Protein AF-A0A932WLI4-F1 (afdb_monomer_lite)

Sequence (144 aa):
MKRAPICLLLFLLSVLHARSASAQEVDEWQPAGDTMFGDAPGAARDGYTWWASSEFLVWWTKDGPAPLPLVTTAPAGSPAPIPGALDQPDTTVVLGGKQDVHPAQLGGRFTLGGWLAPESGVGVEANLLFLSKSTVSTTVTDIG

Radius of gyration: 31.19 Å; chains: 1; bounding box: 46×51×94 Å

pLDDT: mean 72.73, std 19.47, range [37.53, 96.81]

Structure (mmCIF, N/CA/C/O backbone):
data_AF-A0A932WLI4-F1
#
_entry.id   AF-A0A932WLI4-F1
#
loop_
_atom_site.group_PDB
_atom_site.id
_atom_site.type_symbol
_atom_site.label_atom_id
_atom_site.label_alt_id
_atom_site.label_comp_id
_atom_site.label_asym_id
_atom_site.label_entity_id
_atom_site.label_seq_id
_atom_site.pdbx_PDB_ins_code
_atom_site.Cartn_x
_atom_site.Cartn_y
_atom_site.Cartn_z
_atom_site.occupancy
_atom_site.B_iso_or_equiv
_atom_site.auth_seq_id
_atom_site.auth_comp_id
_atom_site.auth_asym_id
_atom_site.auth_atom_id
_atom_site.pdbx_PDB_model_num
ATOM 1 N N . MET A 1 1 ? -17.776 30.734 4.493 1.00 40.62 1 MET A N 1
ATOM 2 C CA . MET A 1 1 ? -16.305 30.882 4.575 1.00 40.62 1 MET A CA 1
ATOM 3 C C . MET A 1 1 ? -15.701 30.328 3.292 1.00 40.62 1 MET A C 1
ATOM 5 O O . MET A 1 1 ? 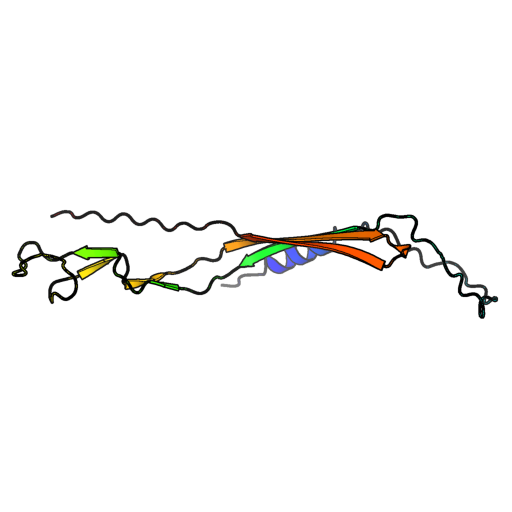-15.799 29.134 3.044 1.00 40.62 1 MET A O 1
ATOM 9 N N . LYS A 1 2 ? -15.229 31.219 2.413 1.00 46.34 2 LYS A N 1
ATOM 10 C CA . LYS A 1 2 ? -14.798 30.914 1.040 1.00 46.34 2 LYS A CA 1
ATOM 11 C C . LYS A 1 2 ? -13.418 30.248 1.064 1.00 46.34 2 LYS A C 1
ATOM 13 O O . LYS A 1 2 ? -12.438 30.902 1.400 1.00 46.34 2 LYS A O 1
ATOM 18 N N . ARG A 1 3 ? -13.344 28.962 0.716 1.00 43.59 3 ARG A N 1
ATOM 19 C CA . ARG A 1 3 ? -12.080 28.266 0.440 1.00 43.59 3 ARG A CA 1
ATOM 20 C C . ARG A 1 3 ? -11.730 28.521 -1.027 1.00 43.59 3 ARG A C 1
ATOM 22 O O . ARG A 1 3 ? -12.304 27.901 -1.914 1.00 43.59 3 ARG A O 1
ATOM 29 N N . ALA A 1 4 ? -10.879 29.516 -1.265 1.00 41.22 4 ALA A N 1
ATOM 30 C CA . ALA A 1 4 ? -10.290 29.774 -2.575 1.00 41.22 4 ALA A CA 1
ATOM 31 C C . ALA A 1 4 ? -9.254 28.676 -2.923 1.00 41.22 4 ALA A C 1
ATOM 33 O O . ALA A 1 4 ? -8.700 28.053 -2.012 1.00 41.22 4 ALA A O 1
ATOM 34 N N . PRO A 1 5 ? -9.021 28.389 -4.216 1.00 47.91 5 PRO A N 1
ATOM 35 C CA . PRO A 1 5 ? -8.510 27.103 -4.671 1.00 47.91 5 PRO A CA 1
ATOM 36 C C . PRO A 1 5 ? -6.978 27.062 -4.732 1.00 47.91 5 PRO A C 1
ATOM 38 O O . PRO A 1 5 ? -6.359 27.570 -5.663 1.00 47.91 5 PRO A O 1
ATOM 41 N N . ILE A 1 6 ? -6.374 26.334 -3.793 1.00 46.16 6 ILE A N 1
ATOM 42 C CA . ILE A 1 6 ? -4.980 25.860 -3.877 1.00 46.16 6 ILE A CA 1
ATOM 43 C C . ILE A 1 6 ? -4.770 24.956 -5.117 1.00 46.16 6 ILE A C 1
ATOM 45 O O . ILE A 1 6 ? -3.662 24.869 -5.638 1.00 46.16 6 ILE A O 1
ATOM 49 N N . CYS A 1 7 ? -5.846 24.382 -5.680 1.00 38.72 7 CYS A N 1
ATOM 50 C CA . CYS A 1 7 ? -5.805 23.624 -6.936 1.00 38.72 7 CYS A CA 1
ATOM 51 C C . CYS A 1 7 ? -5.354 24.439 -8.158 1.00 38.72 7 CYS A C 1
ATOM 53 O O . CYS A 1 7 ? -4.745 23.861 -9.054 1.00 38.72 7 CYS A O 1
ATOM 55 N N . LEU A 1 8 ? -5.627 25.750 -8.227 1.00 40.06 8 LEU A N 1
ATOM 56 C CA . LEU A 1 8 ? -5.326 26.524 -9.441 1.00 40.06 8 LEU A CA 1
ATOM 57 C C . LEU A 1 8 ? -3.840 26.912 -9.532 1.00 40.06 8 LEU A C 1
ATOM 59 O O . LEU A 1 8 ? -3.287 26.955 -10.627 1.00 40.06 8 LEU A O 1
ATOM 63 N N . LEU A 1 9 ? -3.175 27.125 -8.389 1.00 39.50 9 LEU A N 1
ATOM 64 C CA . LEU A 1 9 ? -1.739 27.430 -8.357 1.00 39.50 9 LEU A CA 1
ATOM 65 C C . LEU A 1 9 ? -0.873 26.193 -8.647 1.00 39.50 9 LEU A C 1
ATOM 67 O O . LEU A 1 9 ? 0.178 26.318 -9.268 1.00 39.50 9 LEU A O 1
ATOM 71 N N . LEU A 1 10 ? -1.326 24.999 -8.242 1.00 43.94 10 LEU A N 1
ATOM 72 C CA . LEU A 1 10 ? -0.621 23.746 -8.529 1.00 43.94 10 LEU A CA 1
ATOM 73 C C . LEU A 1 10 ? -0.792 23.310 -9.991 1.00 43.94 10 LEU A C 1
ATOM 75 O O . LEU A 1 10 ? 0.177 22.866 -10.596 1.00 43.94 10 LEU A O 1
ATOM 79 N N . PHE A 1 11 ? -1.963 23.532 -10.600 1.00 39.97 11 PHE A N 1
ATOM 80 C CA . PHE A 1 11 ? -2.154 23.259 -12.031 1.00 39.97 11 PHE A CA 1
ATOM 81 C C . PHE A 1 11 ? -1.266 24.137 -12.926 1.00 39.97 11 PHE A C 1
ATOM 83 O O . PHE A 1 11 ? -0.713 23.649 -13.908 1.00 39.97 11 PHE A O 1
ATOM 90 N N . LEU A 1 12 ? -1.077 25.414 -12.572 1.00 39.03 12 LEU A N 1
ATOM 91 C CA . LEU A 1 12 ? -0.221 26.329 -13.338 1.00 39.03 12 LEU A CA 1
ATOM 92 C C . LEU A 1 12 ? 1.279 26.005 -13.214 1.00 39.03 12 LEU A C 1
ATOM 94 O O . LEU A 1 12 ? 2.023 26.256 -14.159 1.00 39.03 12 LEU A O 1
ATOM 98 N N . LEU A 1 13 ? 1.729 25.406 -12.103 1.00 37.53 13 LEU A N 1
ATOM 99 C CA . LEU A 1 13 ? 3.141 25.044 -11.915 1.00 37.53 13 LEU A CA 1
ATOM 100 C C . LEU A 1 13 ? 3.502 23.676 -12.532 1.00 37.53 13 LEU A C 1
ATOM 102 O O . LEU A 1 13 ? 4.649 23.472 -12.934 1.00 37.53 13 LEU A O 1
ATOM 106 N N . SER A 1 14 ? 2.530 22.764 -12.674 1.00 37.56 14 SER A N 1
ATOM 107 C CA . SER A 1 14 ? 2.724 21.450 -13.314 1.00 37.56 14 SER A CA 1
ATOM 108 C C . SER A 1 14 ? 2.808 21.507 -14.841 1.00 37.56 14 SER A C 1
ATOM 110 O O . SER A 1 14 ? 3.485 20.675 -15.439 1.00 37.56 14 SER A O 1
ATOM 112 N N . VAL A 1 15 ? 2.174 22.489 -15.491 1.00 45.84 15 VAL A N 1
ATOM 113 C CA . VAL A 1 15 ? 2.234 22.616 -16.961 1.00 45.84 15 VAL A CA 1
ATOM 114 C C . VAL A 1 15 ? 3.603 23.135 -17.438 1.00 45.84 15 VAL A C 1
ATOM 116 O O . VAL A 1 15 ? 3.965 22.930 -18.593 1.00 45.84 15 VAL A O 1
ATOM 119 N N . LEU A 1 16 ? 4.413 23.744 -16.559 1.00 48.00 16 LEU A N 1
ATOM 120 C CA . LEU A 1 16 ? 5.627 24.460 -16.971 1.00 48.00 16 LEU A CA 1
ATOM 121 C C . LEU A 1 16 ? 6.940 23.645 -16.947 1.00 48.00 16 LEU A C 1
ATOM 123 O O . LEU A 1 16 ? 7.970 24.191 -17.322 1.00 48.00 16 LEU A O 1
ATOM 127 N N . HIS A 1 17 ? 6.949 22.354 -16.579 1.00 44.84 17 HIS A N 1
ATOM 128 C CA . HIS A 1 17 ? 8.212 21.583 -16.485 1.00 44.84 17 HIS A CA 1
ATOM 129 C C . HIS A 1 17 ? 8.300 20.296 -17.320 1.00 44.84 17 HIS A C 1
ATOM 131 O O . HIS A 1 17 ? 9.332 19.630 -17.300 1.00 44.84 17 HIS A O 1
ATOM 137 N N . ALA A 1 18 ? 7.296 19.969 -18.135 1.00 41.16 18 ALA A N 1
ATOM 138 C CA . ALA A 1 18 ? 7.391 18.864 -19.093 1.00 41.16 18 ALA A CA 1
ATOM 139 C C . ALA A 1 18 ? 7.822 19.368 -20.483 1.00 41.16 18 ALA A C 1
ATOM 141 O O . ALA A 1 18 ? 7.081 19.285 -21.460 1.00 41.16 18 ALA A O 1
ATOM 142 N N . ARG A 1 19 ? 9.034 19.925 -20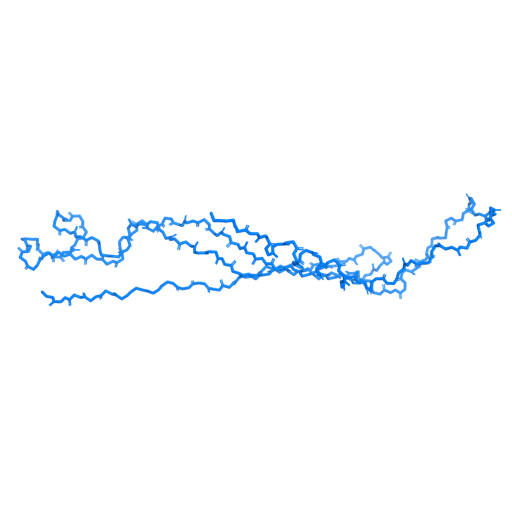.572 1.00 43.00 19 ARG A N 1
ATOM 143 C CA . ARG A 1 19 ? 9.711 20.234 -21.842 1.00 43.00 19 ARG A CA 1
ATOM 144 C C . ARG A 1 19 ? 11.107 19.615 -21.829 1.00 43.00 19 ARG A C 1
ATOM 146 O O . ARG A 1 19 ? 12.078 20.252 -21.449 1.00 43.00 19 ARG A O 1
ATOM 153 N N . SER A 1 20 ? 11.188 18.359 -22.257 1.00 41.94 20 SER A N 1
ATOM 154 C CA . SER A 1 20 ? 12.316 17.841 -23.050 1.00 41.94 20 SER A CA 1
ATOM 155 C C . SER A 1 20 ? 11.947 16.506 -23.709 1.00 41.94 20 SER A C 1
ATOM 157 O O . SER A 1 20 ? 12.578 15.479 -23.506 1.00 41.94 20 SER A O 1
ATOM 159 N N . ALA A 1 21 ? 10.914 16.534 -24.552 1.00 41.72 21 ALA A N 1
ATOM 160 C CA . ALA A 1 21 ? 10.934 15.742 -25.775 1.00 41.72 21 ALA A CA 1
ATOM 161 C C . ALA A 1 21 ? 11.363 16.713 -26.880 1.00 41.72 21 ALA A C 1
ATOM 163 O O . ALA A 1 21 ? 10.600 17.588 -27.291 1.00 41.72 21 ALA A O 1
ATOM 164 N N . SER A 1 22 ? 12.632 16.650 -27.269 1.00 51.28 22 SER A N 1
ATOM 165 C CA . SER A 1 22 ? 13.156 17.394 -28.408 1.00 51.28 22 SER A CA 1
ATOM 166 C C . SER A 1 22 ? 12.573 16.807 -29.691 1.00 51.28 22 SER A C 1
ATOM 168 O O . SER A 1 22 ? 13.039 15.771 -30.154 1.00 51.28 22 SER A O 1
ATOM 170 N N . ALA A 1 23 ? 11.546 17.454 -30.234 1.00 44.16 23 ALA A N 1
ATOM 171 C CA . ALA A 1 23 ? 11.235 17.454 -31.662 1.00 44.16 23 ALA A CA 1
ATOM 172 C C . ALA A 1 23 ? 10.113 18.461 -31.925 1.00 44.16 23 ALA A C 1
ATOM 174 O O . ALA A 1 23 ? 8.969 18.071 -32.124 1.00 44.16 23 ALA A O 1
ATOM 175 N N . GLN A 1 24 ? 10.429 19.754 -31.908 1.00 50.97 24 GLN A N 1
ATOM 176 C CA . GLN A 1 24 ? 9.688 20.708 -32.728 1.00 50.97 24 GLN A CA 1
ATOM 177 C C . GLN A 1 24 ? 10.626 21.817 -33.180 1.00 50.97 24 GLN A C 1
ATOM 179 O O . GLN A 1 24 ? 10.898 22.747 -32.428 1.00 50.97 24 GLN A O 1
ATOM 184 N N . GLU A 1 25 ? 11.048 21.719 -34.432 1.00 38.59 25 GLU A N 1
ATOM 185 C CA . GLU A 1 25 ? 11.267 22.890 -35.266 1.00 38.59 25 GLU A CA 1
ATOM 186 C C . GLU A 1 25 ? 10.501 22.628 -36.563 1.00 38.59 25 GLU A C 1
ATOM 188 O O . GLU A 1 25 ? 10.854 21.757 -37.354 1.00 38.59 25 GLU A O 1
ATOM 193 N N . VAL A 1 26 ? 9.347 23.281 -36.685 1.00 48.91 26 VAL A N 1
ATOM 194 C CA . VAL A 1 26 ? 8.581 23.362 -37.927 1.00 48.91 26 VAL A CA 1
ATOM 195 C C . VAL A 1 26 ? 8.720 24.806 -38.362 1.00 48.91 26 VAL A C 1
ATOM 197 O O . VAL A 1 26 ? 7.907 25.631 -37.962 1.00 48.91 26 VAL A O 1
ATOM 200 N N . ASP A 1 27 ? 9.779 25.110 -39.103 1.00 54.75 27 ASP A N 1
ATOM 201 C CA . ASP A 1 27 ? 9.764 26.234 -40.033 1.00 54.75 27 ASP A CA 1
ATOM 202 C C . ASP A 1 27 ? 10.912 26.087 -41.033 1.00 54.75 27 ASP A C 1
ATOM 204 O O . ASP A 1 27 ? 11.994 26.632 -40.858 1.00 54.75 27 ASP A O 1
ATOM 208 N N . GLU A 1 28 ? 10.689 25.315 -42.097 1.00 58.06 28 GLU A N 1
ATOM 209 C CA . GLU A 1 28 ? 11.481 25.501 -43.307 1.00 58.06 28 GLU A CA 1
ATOM 210 C C . GLU A 1 28 ? 10.657 25.147 -44.549 1.00 58.06 28 GLU A C 1
ATOM 212 O O . GLU A 1 28 ? 9.979 24.120 -44.630 1.00 58.06 28 GLU A O 1
ATOM 217 N N . TRP A 1 29 ? 10.687 26.088 -45.488 1.00 44.47 29 TRP A N 1
ATOM 218 C CA . TRP A 1 29 ? 10.080 26.092 -46.811 1.00 44.47 29 TRP A CA 1
ATOM 219 C C . TRP A 1 29 ? 10.064 24.703 -47.476 1.00 44.47 29 TRP A C 1
ATOM 221 O O . TRP A 1 29 ? 11.100 24.077 -47.674 1.00 44.47 29 TRP A O 1
ATOM 231 N N . GLN A 1 30 ? 8.866 24.232 -47.836 1.00 53.66 30 GLN A N 1
ATOM 232 C CA . GLN A 1 30 ? 8.641 22.967 -48.540 1.00 53.66 30 GLN A CA 1
ATOM 233 C C . GLN A 1 30 ? 8.811 23.166 -50.056 1.00 53.66 30 GLN A C 1
ATOM 235 O O . GLN A 1 30 ? 7.917 23.752 -50.680 1.00 53.66 30 GLN A O 1
ATOM 240 N N . PRO A 1 31 ? 9.870 22.643 -50.704 1.00 40.12 31 PRO A N 1
ATOM 241 C CA . PRO A 1 31 ? 9.794 22.377 -52.126 1.00 40.12 31 PRO A CA 1
ATOM 242 C C . PRO A 1 31 ? 8.907 21.146 -52.323 1.00 40.12 31 PRO A C 1
ATOM 244 O O . PRO A 1 31 ? 9.234 20.036 -51.908 1.00 40.12 31 PRO A O 1
ATOM 247 N N . ALA A 1 32 ? 7.761 21.352 -52.965 1.00 59.16 32 ALA A N 1
ATOM 248 C CA . ALA A 1 32 ? 7.022 20.269 -53.588 1.00 59.16 32 ALA A CA 1
ATOM 249 C C . ALA A 1 32 ? 7.958 19.560 -54.585 1.00 59.16 32 ALA A C 1
ATOM 251 O O . ALA A 1 32 ? 8.384 20.175 -55.561 1.00 59.16 32 ALA A O 1
ATOM 252 N N . GLY A 1 33 ? 8.312 18.300 -54.323 1.00 46.69 33 GLY A N 1
ATOM 253 C CA . GLY A 1 33 ? 9.211 17.551 -55.199 1.00 46.69 33 GLY A CA 1
ATOM 254 C C . GLY A 1 33 ? 9.440 16.106 -54.765 1.00 46.69 33 GLY A C 1
ATOM 255 O O . GLY A 1 33 ? 10.321 15.825 -53.964 1.00 46.69 33 GLY A O 1
ATOM 256 N N . ASP A 1 34 ? 8.657 15.210 -55.363 1.00 48.44 34 ASP A N 1
ATOM 257 C CA . ASP A 1 34 ? 9.085 13.892 -55.844 1.00 48.44 34 ASP A CA 1
ATOM 258 C C . ASP A 1 34 ? 9.599 12.834 -54.850 1.00 48.44 34 ASP A C 1
ATOM 260 O O . ASP A 1 34 ? 10.732 12.377 -54.945 1.00 48.44 34 ASP A O 1
ATOM 264 N N . THR A 1 35 ? 8.705 12.282 -54.022 1.00 53.22 35 THR A N 1
ATOM 265 C CA . THR A 1 35 ? 8.803 10.875 -53.566 1.00 53.22 35 THR A CA 1
ATOM 266 C C . THR A 1 35 ? 7.426 10.196 -53.513 1.00 53.22 35 THR A C 1
ATOM 268 O O . THR A 1 35 ? 7.038 9.577 -52.532 1.00 53.22 35 THR A O 1
ATOM 271 N N . MET A 1 36 ? 6.654 10.291 -54.602 1.00 47.56 36 MET A N 1
ATOM 272 C CA . MET A 1 36 ? 5.347 9.615 -54.725 1.00 47.56 36 MET A CA 1
ATOM 273 C C . MET A 1 36 ? 5.443 8.089 -54.941 1.00 47.56 36 MET A C 1
ATOM 275 O O . MET A 1 36 ? 4.419 7.418 -54.905 1.00 47.56 36 MET A O 1
ATOM 279 N N . PHE A 1 37 ? 6.643 7.525 -55.136 1.00 46.75 37 PHE A N 1
ATOM 280 C CA . PHE A 1 37 ? 6.876 6.075 -55.189 1.00 46.75 37 PHE A CA 1
ATOM 281 C C . PHE A 1 37 ? 8.259 5.750 -54.627 1.00 46.75 37 PHE A C 1
ATOM 283 O O . PHE A 1 37 ? 9.260 5.740 -55.339 1.00 46.75 37 PHE A O 1
ATOM 290 N N . GLY A 1 38 ? 8.312 5.530 -53.323 1.00 42.84 38 GLY A N 1
ATOM 291 C CA . GLY A 1 38 ? 9.546 5.225 -52.623 1.00 42.84 38 GLY A CA 1
ATOM 292 C C . GLY A 1 38 ? 9.246 4.893 -51.179 1.00 42.84 38 GLY A C 1
ATOM 293 O O . GLY A 1 38 ? 9.727 5.576 -50.282 1.00 42.84 38 GLY A O 1
ATOM 294 N N . ASP A 1 39 ? 8.446 3.848 -50.958 1.00 49.88 39 ASP A N 1
ATOM 295 C CA . ASP A 1 39 ? 8.610 3.060 -49.744 1.00 49.88 39 ASP A CA 1
ATOM 296 C C . ASP A 1 39 ? 10.093 2.689 -49.688 1.00 49.88 39 ASP A C 1
ATOM 298 O O . ASP A 1 39 ? 10.571 1.888 -50.491 1.00 49.88 39 ASP A O 1
ATOM 302 N N . ALA A 1 40 ? 10.851 3.319 -48.798 1.00 49.56 40 ALA A N 1
ATOM 303 C CA . ALA A 1 40 ? 12.106 2.750 -48.358 1.00 49.56 40 ALA A CA 1
ATOM 304 C C . ALA A 1 40 ? 11.736 1.699 -47.300 1.00 49.56 40 ALA A C 1
ATOM 306 O O . ALA A 1 40 ? 11.429 2.076 -46.163 1.00 49.56 40 ALA A O 1
ATOM 307 N N . PRO A 1 41 ? 11.713 0.388 -47.619 1.00 48.53 41 PRO A N 1
ATOM 308 C CA . PRO A 1 41 ? 11.660 -0.623 -46.582 1.00 48.53 41 PRO A CA 1
ATOM 309 C C . PRO A 1 41 ? 12.981 -0.544 -45.818 1.00 48.53 41 PRO A C 1
ATOM 311 O O . PRO A 1 41 ? 14.028 -0.937 -46.322 1.00 48.53 41 PRO A O 1
ATOM 314 N N . GLY A 1 42 ? 12.935 -0.001 -44.605 1.00 47.56 42 GLY A N 1
ATOM 315 C CA . GLY A 1 42 ? 14.084 -0.018 -43.707 1.00 47.56 42 GLY A CA 1
ATOM 316 C C . GLY A 1 42 ? 14.748 1.331 -43.473 1.00 47.56 42 GLY A C 1
ATOM 317 O O . GLY A 1 42 ? 15.972 1.413 -43.476 1.00 47.56 42 GLY A O 1
ATOM 318 N N . ALA A 1 43 ? 13.978 2.355 -43.093 1.00 52.50 43 ALA A N 1
ATOM 319 C CA . ALA A 1 43 ? 14.478 3.193 -42.005 1.00 52.50 43 ALA A CA 1
ATOM 320 C C . ALA A 1 43 ? 14.531 2.299 -40.755 1.00 52.50 43 ALA A C 1
ATOM 322 O O . ALA A 1 43 ? 13.580 2.241 -39.971 1.00 52.50 43 ALA A O 1
ATOM 323 N N . ALA A 1 44 ? 15.597 1.501 -40.651 1.00 53.53 44 ALA A N 1
ATOM 324 C CA . ALA A 1 44 ? 15.913 0.746 -39.459 1.00 53.53 44 ALA A CA 1
ATOM 325 C C . ALA A 1 44 ? 15.829 1.736 -38.298 1.00 53.53 44 ALA A C 1
ATOM 327 O O . ALA A 1 44 ? 16.462 2.794 -38.313 1.00 53.53 44 ALA A O 1
ATOM 328 N N . ARG A 1 45 ? 14.948 1.462 -37.333 1.00 56.12 45 ARG A N 1
ATOM 329 C CA . ARG A 1 45 ? 14.934 2.230 -36.093 1.00 56.12 45 ARG A CA 1
ATOM 330 C C . ARG A 1 45 ? 16.209 1.827 -35.358 1.00 56.12 45 ARG A C 1
ATOM 332 O O . ARG A 1 45 ? 16.158 0.957 -34.500 1.00 56.12 45 ARG A O 1
ATOM 339 N N . ASP A 1 46 ? 17.336 2.441 -35.711 1.00 54.44 46 ASP A N 1
ATOM 340 C CA . ASP A 1 46 ? 18.684 2.170 -35.179 1.00 54.44 46 ASP A CA 1
ATOM 341 C C . ASP A 1 46 ? 18.843 2.603 -33.705 1.00 54.44 46 ASP A C 1
ATOM 343 O O . ASP A 1 46 ? 19.929 2.914 -33.223 1.00 54.44 46 ASP A O 1
ATOM 347 N N . GLY A 1 47 ? 17.748 2.633 -32.945 1.00 63.00 47 GLY A N 1
ATOM 348 C CA . GLY A 1 47 ? 17.731 3.046 -31.556 1.00 63.00 47 GLY A CA 1
ATOM 349 C C . GLY A 1 47 ? 16.775 2.198 -30.734 1.00 63.00 47 GLY A C 1
ATOM 350 O O . GLY A 1 47 ? 15.596 2.056 -31.070 1.00 63.00 47 GLY A O 1
ATOM 351 N N . TYR A 1 48 ? 17.273 1.707 -29.599 1.00 66.38 48 TYR A N 1
ATOM 352 C CA . TYR A 1 48 ? 16.448 1.197 -28.508 1.00 66.38 48 TYR A CA 1
ATOM 353 C C . TYR A 1 48 ? 15.517 2.321 -28.037 1.00 66.38 48 TYR A C 1
ATOM 355 O O . TYR A 1 48 ? 15.905 3.194 -27.260 1.00 66.38 48 TYR A O 1
ATOM 363 N N . THR A 1 49 ? 14.289 2.344 -28.554 1.00 84.56 49 THR A N 1
ATOM 364 C CA . THR A 1 49 ? 13.276 3.298 -28.101 1.00 84.56 49 THR A CA 1
ATOM 365 C C . THR A 1 49 ? 12.659 2.742 -26.829 1.00 84.56 49 THR A C 1
ATOM 367 O O . THR A 1 49 ? 12.137 1.626 -26.831 1.00 84.56 49 THR A O 1
ATOM 370 N N . TRP A 1 50 ? 12.716 3.529 -25.761 1.00 90.00 50 TRP A N 1
ATOM 371 C CA . TRP A 1 50 ? 12.110 3.220 -24.474 1.00 90.00 50 TRP A CA 1
ATOM 372 C C . TRP A 1 50 ? 11.130 4.321 -24.077 1.00 90.00 50 TRP A C 1
ATOM 374 O O . TRP A 1 50 ? 11.235 5.465 -24.525 1.00 90.00 50 TRP A O 1
ATOM 384 N N . TRP A 1 51 ? 10.162 3.965 -23.244 1.00 89.44 51 TRP A N 1
ATOM 385 C CA . TRP A 1 51 ? 9.193 4.883 -22.663 1.00 89.44 51 TRP A CA 1
ATOM 386 C C . TRP A 1 51 ? 9.013 4.570 -21.185 1.00 89.44 51 TRP A C 1
ATOM 388 O O . TRP A 1 51 ? 9.108 3.421 -20.756 1.00 89.44 51 TRP A O 1
ATOM 398 N N . ALA A 1 52 ? 8.746 5.606 -20.398 1.00 95.06 52 ALA A N 1
ATOM 399 C CA . ALA A 1 52 ? 8.427 5.460 -18.991 1.00 95.06 52 ALA A CA 1
ATOM 400 C C . ALA A 1 52 ? 7.382 6.492 -18.569 1.00 95.06 52 ALA A C 1
ATOM 402 O O . ALA A 1 52 ? 7.348 7.607 -19.092 1.00 95.06 52 ALA A O 1
ATOM 403 N N . SER A 1 53 ? 6.547 6.127 -17.602 1.00 92.44 53 SER A N 1
ATOM 404 C CA . SER A 1 53 ? 5.610 7.040 -16.954 1.00 92.44 53 SER A CA 1
ATOM 405 C C .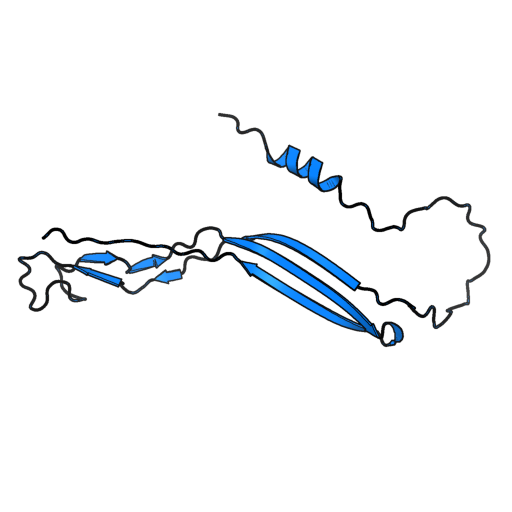 SER A 1 53 ? 5.570 6.788 -15.453 1.00 92.44 53 SER A C 1
ATOM 407 O O . SER A 1 53 ? 5.790 5.669 -14.981 1.00 92.44 53 SER A O 1
ATOM 409 N N . SER A 1 54 ? 5.301 7.847 -14.695 1.00 95.19 54 SER A N 1
ATOM 410 C CA . SER A 1 54 ? 5.036 7.772 -13.266 1.00 95.19 54 SER A CA 1
ATOM 411 C C . SER A 1 54 ? 3.858 8.671 -12.913 1.00 95.19 54 SER A C 1
ATOM 413 O O . SER A 1 54 ? 3.740 9.800 -13.388 1.00 95.19 54 SER A O 1
ATOM 415 N N . GLU A 1 55 ? 2.966 8.152 -12.082 1.00 94.94 55 GLU A N 1
ATOM 416 C CA . GLU A 1 55 ? 1.778 8.851 -11.607 1.00 94.94 55 GLU A CA 1
ATOM 417 C C . GLU A 1 55 ? 1.707 8.737 -10.089 1.00 94.94 55 GLU A C 1
ATOM 419 O O . GLU A 1 55 ? 1.963 7.672 -9.525 1.00 94.94 55 GLU A O 1
ATOM 424 N N . PHE A 1 56 ? 1.330 9.828 -9.427 1.00 94.06 56 PHE A N 1
ATOM 425 C CA . PHE A 1 56 ? 1.022 9.827 -8.002 1.00 94.06 56 PHE A CA 1
ATOM 426 C C . PHE A 1 56 ? -0.469 9.553 -7.795 1.00 94.06 56 PHE A C 1
ATOM 428 O O . PHE A 1 56 ? -1.313 10.167 -8.449 1.00 94.06 56 PHE A O 1
ATOM 435 N N . LEU A 1 57 ? -0.796 8.639 -6.881 1.00 94.06 57 LEU A N 1
ATOM 436 C CA . LEU A 1 57 ? -2.156 8.159 -6.659 1.00 94.06 57 LEU A CA 1
ATOM 437 C C . LEU A 1 57 ? -2.640 8.459 -5.242 1.00 94.06 57 LEU A C 1
ATOM 439 O O . LEU A 1 57 ? -1.928 8.253 -4.259 1.00 94.06 57 LEU A O 1
ATOM 443 N N . VAL A 1 58 ? -3.909 8.856 -5.158 1.00 93.81 58 VAL A N 1
ATOM 444 C CA . VAL A 1 58 ? -4.727 8.767 -3.946 1.00 93.81 58 VAL A CA 1
ATOM 445 C C . VAL A 1 58 ? -5.800 7.720 -4.227 1.00 93.81 58 VAL A C 1
ATOM 447 O O . VAL A 1 58 ? -6.594 7.890 -5.150 1.00 93.81 58 VAL A O 1
ATOM 450 N N . TRP A 1 59 ? -5.792 6.624 -3.474 1.00 91.44 59 TRP A N 1
ATOM 451 C CA . TRP A 1 59 ? -6.634 5.454 -3.715 1.00 91.44 59 TRP A CA 1
ATOM 452 C C . TRP A 1 59 ? -7.576 5.189 -2.540 1.00 91.44 59 TRP A C 1
ATOM 454 O O . TRP A 1 59 ? -7.161 5.244 -1.382 1.00 91.44 59 TRP A O 1
ATOM 464 N N . TRP A 1 60 ? -8.831 4.846 -2.831 1.00 90.31 60 TRP A N 1
ATOM 465 C CA . TRP A 1 60 ? -9.818 4.432 -1.831 1.00 90.31 60 TRP A CA 1
ATOM 466 C C . TRP A 1 60 ? -10.147 2.955 -2.020 1.00 90.31 60 TRP A C 1
ATOM 468 O O . TRP A 1 60 ? -10.709 2.558 -3.042 1.00 90.31 60 TRP A O 1
ATOM 478 N N . THR A 1 61 ? -9.793 2.137 -1.033 1.00 86.94 61 THR A N 1
ATOM 479 C CA . THR A 1 61 ? -10.206 0.732 -0.994 1.00 86.94 61 THR A CA 1
ATOM 480 C C . THR A 1 61 ? -11.589 0.649 -0.372 1.00 86.94 61 THR A C 1
ATOM 482 O O . THR A 1 61 ? -11.894 1.368 0.575 1.00 86.94 61 THR A O 1
ATOM 485 N N . LYS A 1 62 ? -12.444 -0.211 -0.923 1.00 85.75 62 LYS A N 1
ATOM 486 C CA . LYS A 1 62 ? -13.776 -0.441 -0.372 1.00 85.75 62 LYS A CA 1
ATOM 487 C C . LYS A 1 62 ? -13.665 -1.032 1.033 1.00 85.75 62 LYS A C 1
ATOM 489 O O . LYS A 1 62 ? -12.890 -1.964 1.238 1.00 85.75 62 LYS A O 1
ATOM 494 N N . ASP A 1 63 ? -14.502 -0.546 1.941 1.00 85.69 63 ASP A N 1
ATOM 495 C CA . ASP A 1 63 ? -14.620 -1.112 3.279 1.00 85.69 63 ASP A CA 1
ATOM 496 C C . ASP A 1 63 ? -14.999 -2.596 3.216 1.00 85.69 63 ASP A C 1
ATOM 498 O O . ASP A 1 63 ? -15.909 -3.013 2.486 1.00 85.69 63 ASP A O 1
ATOM 502 N N . GLY A 1 64 ? -14.247 -3.399 3.966 1.00 78.00 64 GLY A N 1
ATOM 503 C CA . GLY A 1 64 ? -14.436 -4.838 4.056 1.00 78.00 64 GLY A CA 1
ATOM 504 C C . GLY A 1 64 ? -15.425 -5.181 5.169 1.00 78.00 64 GLY A C 1
ATOM 505 O O . GLY A 1 64 ? -15.448 -4.506 6.202 1.00 78.00 64 GLY A O 1
ATOM 506 N N . PRO A 1 65 ? -16.257 -6.225 5.014 1.00 76.94 65 PRO A N 1
ATOM 507 C CA . PRO A 1 65 ? -16.973 -6.759 6.159 1.00 76.94 65 PRO A CA 1
ATOM 508 C C . PRO A 1 65 ? -15.949 -7.350 7.141 1.00 76.94 65 PRO A C 1
ATOM 510 O O . PRO A 1 65 ? -15.198 -8.248 6.765 1.00 76.94 65 PRO A O 1
ATOM 513 N N . ALA A 1 66 ? -15.963 -6.895 8.396 1.00 75.31 66 ALA A N 1
ATOM 514 C CA . ALA A 1 66 ? -15.330 -7.583 9.521 1.00 75.31 66 ALA A CA 1
ATOM 515 C C . ALA A 1 66 ? -16.440 -8.285 10.327 1.00 75.31 66 ALA A C 1
ATOM 517 O O . ALA A 1 66 ? -16.907 -7.776 11.351 1.00 75.31 66 ALA A O 1
ATOM 518 N N . PRO A 1 67 ? -16.967 -9.424 9.832 1.00 72.44 67 PRO A N 1
ATOM 519 C CA . PRO A 1 67 ? -18.172 -10.027 10.395 1.00 72.44 67 PRO A CA 1
ATOM 520 C C . PRO A 1 67 ? -17.942 -10.613 11.790 1.00 72.44 67 PRO A C 1
ATOM 522 O O . PRO A 1 67 ? -18.905 -10.847 12.514 1.00 72.44 67 PRO A O 1
ATOM 525 N N . LEU A 1 68 ? -16.686 -10.867 12.167 1.00 82.81 68 LEU A N 1
ATOM 526 C CA . LEU A 1 68 ? -16.349 -11.518 13.422 1.00 82.81 68 LEU A CA 1
ATOM 527 C C . LEU A 1 68 ? -16.007 -10.484 14.506 1.00 82.81 68 LEU A C 1
ATOM 529 O O . LEU A 1 68 ? -15.219 -9.565 14.256 1.00 82.81 68 LEU A O 1
ATOM 533 N N . PRO A 1 69 ? -16.573 -10.618 15.716 1.00 83.88 69 PRO A N 1
ATOM 534 C CA . PRO A 1 69 ? -16.097 -9.884 16.878 1.00 83.88 69 PRO A CA 1
ATOM 535 C C . PRO A 1 69 ? -14.691 -10.376 17.247 1.00 83.88 69 PRO A C 1
ATOM 537 O O . PRO A 1 69 ? -14.450 -11.575 17.362 1.00 83.88 69 PRO A O 1
ATOM 540 N N . LEU A 1 70 ? -13.757 -9.442 17.408 1.00 86.88 70 LEU A N 1
ATOM 541 C CA . LEU A 1 70 ? -12.360 -9.713 17.757 1.00 86.88 70 LEU A CA 1
ATOM 542 C C . LEU A 1 70 ? -12.160 -9.779 19.272 1.00 86.88 70 LEU A C 1
ATOM 544 O O . LEU A 1 70 ? -11.336 -10.550 19.753 1.00 86.88 70 LEU A O 1
ATOM 548 N N . VAL A 1 71 ? -12.908 -8.963 20.019 1.00 87.88 71 VAL A N 1
ATOM 549 C CA . VAL A 1 71 ? -12.868 -8.925 21.485 1.00 87.88 71 VAL A CA 1
ATOM 550 C C . VAL A 1 71 ? -14.289 -8.785 22.011 1.00 87.88 71 VAL A C 1
ATOM 552 O O . VAL A 1 71 ? -15.011 -7.862 21.622 1.00 87.88 71 VAL A O 1
ATOM 555 N N . THR A 1 72 ? -14.675 -9.680 22.915 1.00 90.62 72 THR A N 1
ATOM 556 C CA . THR A 1 72 ? -15.953 -9.662 23.629 1.00 90.62 72 THR A CA 1
ATOM 557 C C . THR A 1 72 ? -15.729 -9.601 25.134 1.00 90.62 72 THR A C 1
ATOM 559 O O . THR A 1 72 ? -14.693 -10.025 25.640 1.00 90.62 72 THR A O 1
ATOM 562 N N . THR A 1 73 ? -16.701 -9.045 25.848 1.00 90.12 73 THR A N 1
ATOM 563 C CA . THR A 1 73 ? -16.712 -8.964 27.310 1.00 90.12 73 THR A CA 1
ATOM 564 C C . THR A 1 73 ? -18.124 -9.190 27.844 1.00 90.12 73 THR A C 1
ATOM 566 O O . THR A 1 73 ? -19.096 -9.098 27.091 1.00 90.12 73 THR A O 1
ATOM 569 N N . ALA A 1 74 ? -18.244 -9.474 29.135 1.00 89.31 74 ALA A N 1
ATOM 570 C CA . ALA A 1 74 ? -19.507 -9.468 29.863 1.00 89.31 74 ALA A CA 1
ATOM 571 C C . ALA A 1 74 ? -19.289 -8.890 31.273 1.00 89.31 74 ALA A C 1
ATOM 573 O O . ALA A 1 74 ? -18.163 -8.919 31.773 1.00 89.31 74 ALA A O 1
ATOM 574 N N . PRO A 1 75 ? -20.343 -8.377 31.933 1.00 85.38 75 PRO A N 1
ATOM 575 C CA . PRO A 1 75 ? -20.244 -7.873 33.299 1.00 85.38 75 PRO A CA 1
ATOM 576 C C . PRO A 1 75 ? -19.724 -8.938 34.276 1.00 85.38 75 PRO A C 1
ATOM 578 O O . PRO A 1 75 ? -20.085 -10.110 34.167 1.00 85.38 75 PRO A O 1
ATOM 581 N N . ALA A 1 76 ? -18.962 -8.519 35.292 1.00 79.19 76 ALA A N 1
ATOM 582 C CA . ALA A 1 76 ? -18.383 -9.413 36.304 1.00 79.19 76 ALA A CA 1
ATOM 583 C C . ALA A 1 76 ? -19.422 -10.254 37.080 1.00 79.19 76 ALA A C 1
ATOM 585 O O . ALA A 1 76 ? -19.088 -11.299 37.630 1.00 79.19 76 ALA A O 1
ATOM 586 N N . GLY A 1 77 ? -20.685 -9.813 37.118 1.00 79.88 77 GLY A N 1
ATOM 587 C CA . GLY A 1 77 ? -21.805 -10.531 37.733 1.00 79.88 77 GLY A CA 1
ATOM 588 C C . GLY A 1 77 ? -22.641 -11.374 36.765 1.00 79.88 77 GLY A C 1
ATOM 589 O O . GLY A 1 77 ? -23.760 -11.738 37.125 1.00 79.88 77 GLY A O 1
ATOM 590 N N . SER A 1 78 ? -22.169 -11.627 35.538 1.00 81.94 78 SER A N 1
ATOM 591 C CA . SER A 1 78 ? -22.959 -12.372 34.554 1.00 81.94 78 SER A CA 1
ATOM 592 C C . SER A 1 78 ? -23.251 -13.799 35.049 1.00 81.94 78 SER A C 1
ATOM 594 O O . SER A 1 78 ? -22.333 -14.498 35.481 1.00 81.94 78 SER A O 1
ATOM 596 N N . PRO A 1 79 ? -24.512 -14.264 34.970 1.00 80.00 79 PRO A N 1
ATOM 597 C CA . PRO A 1 79 ? -24.889 -15.636 35.301 1.00 80.00 79 PRO A CA 1
ATOM 598 C C . PRO A 1 79 ? -24.416 -16.665 34.259 1.00 80.00 79 PRO A C 1
ATOM 600 O O . PRO A 1 79 ? -24.626 -17.863 34.457 1.00 80.00 79 PRO A O 1
ATOM 603 N N . ALA A 1 80 ? -23.818 -16.229 33.142 1.00 80.62 80 ALA A N 1
ATOM 604 C CA . ALA A 1 80 ? -23.336 -17.119 32.096 1.00 80.62 80 ALA A CA 1
ATOM 605 C C . ALA A 1 80 ? -22.177 -18.010 32.600 1.00 80.62 80 ALA A C 1
ATOM 607 O O . ALA A 1 80 ? -21.278 -17.515 33.281 1.00 80.62 80 ALA A O 1
ATOM 608 N N . PRO A 1 81 ? -22.121 -19.303 32.213 1.00 81.31 81 PRO A N 1
ATOM 609 C CA . PRO A 1 81 ? -21.027 -20.202 32.600 1.00 81.31 81 PRO A CA 1
ATOM 610 C C . PRO A 1 81 ? -19.642 -19.719 32.148 1.00 81.31 81 PRO A C 1
ATOM 612 O O . PRO A 1 81 ? -18.636 -20.034 32.780 1.00 81.31 81 PRO A O 1
ATOM 615 N N . ILE A 1 82 ? -19.599 -18.977 31.036 1.00 82.56 82 ILE A N 1
ATOM 616 C CA . ILE A 1 82 ? -18.403 -18.336 30.490 1.00 82.56 82 ILE A CA 1
ATOM 617 C C . ILE A 1 82 ? -18.775 -16.880 30.168 1.00 82.56 82 ILE A C 1
ATOM 619 O O . ILE A 1 82 ? -19.422 -16.631 29.143 1.00 82.56 82 ILE A O 1
ATOM 623 N N . PRO A 1 83 ? -18.403 -15.913 31.024 1.00 82.38 83 PRO A N 1
ATOM 624 C CA . PRO A 1 83 ? -18.616 -14.495 30.756 1.00 82.38 83 PRO A CA 1
ATOM 625 C C . PRO A 1 83 ? -17.960 -14.074 29.432 1.00 82.38 83 PRO A C 1
ATOM 627 O O . PRO A 1 83 ? -16.799 -14.386 29.175 1.00 82.38 83 PRO A O 1
ATOM 630 N N . GLY A 1 84 ? -18.713 -13.382 28.575 1.00 84.38 84 GLY A N 1
ATOM 631 C CA . GLY A 1 84 ? -18.228 -12.860 27.292 1.00 84.38 84 GLY A CA 1
ATOM 632 C C . GLY A 1 84 ? -18.208 -13.881 26.151 1.00 84.38 84 GLY A C 1
ATOM 633 O O . GLY A 1 84 ? -17.729 -13.555 25.062 1.00 84.38 84 GLY A O 1
ATOM 634 N N . ALA A 1 85 ? -18.733 -15.095 26.357 1.00 87.06 85 ALA A N 1
ATOM 635 C CA . ALA A 1 85 ? -18.905 -16.070 25.283 1.00 87.06 85 ALA A CA 1
ATOM 636 C C . ALA A 1 85 ? -19.894 -15.567 24.218 1.00 87.06 85 ALA A C 1
ATOM 638 O O . ALA A 1 85 ? -20.902 -14.930 24.530 1.00 87.06 85 ALA A O 1
ATOM 639 N N . LEU A 1 86 ? -19.606 -15.858 22.946 1.00 86.06 86 LEU A N 1
ATOM 640 C CA . LEU A 1 86 ? -20.512 -15.549 21.839 1.00 86.06 86 LEU A CA 1
ATOM 641 C C . LEU A 1 86 ? -21.869 -16.230 22.054 1.00 86.06 86 LEU A C 1
ATOM 643 O O . LEU A 1 86 ? -21.928 -17.331 22.595 1.00 86.06 86 LEU A O 1
ATOM 647 N N . ASP A 1 87 ? -22.938 -15.563 21.614 1.00 84.88 87 ASP A N 1
ATOM 648 C CA . ASP A 1 87 ? -24.325 -16.040 21.732 1.00 84.88 87 ASP A CA 1
ATOM 649 C C . ASP A 1 87 ? -24.890 -16.076 23.172 1.00 84.88 87 ASP A C 1
ATOM 651 O O . ASP A 1 87 ? -25.862 -16.768 23.458 1.00 84.88 87 ASP A O 1
ATOM 655 N N . GLN A 1 88 ? -24.301 -15.311 24.101 1.00 86.44 88 GLN A N 1
ATOM 656 C CA . GLN A 1 88 ? -24.888 -15.048 25.422 1.00 86.44 88 GLN A CA 1
ATOM 657 C C . GLN A 1 88 ? -25.562 -13.664 25.459 1.00 86.44 88 GLN A C 1
ATOM 659 O O . GLN A 1 88 ? -25.031 -12.715 24.877 1.00 86.44 88 GLN A O 1
ATOM 664 N N . PRO A 1 89 ? -26.698 -13.509 26.168 1.00 83.44 89 PRO A N 1
ATOM 665 C CA . PRO A 1 89 ? -27.454 -12.254 26.203 1.00 83.44 89 PRO A CA 1
ATOM 666 C C . PRO A 1 89 ? -26.681 -11.080 26.825 1.00 83.44 89 PRO A C 1
ATOM 668 O O . PRO A 1 89 ? -26.907 -9.937 26.437 1.00 83.44 89 PRO A O 1
ATOM 671 N N . ASP A 1 90 ? -25.744 -11.353 27.737 1.00 86.38 90 ASP A N 1
ATOM 672 C CA . ASP A 1 90 ? -24.943 -10.321 28.412 1.00 86.38 90 ASP A CA 1
ATOM 673 C C . ASP A 1 90 ? -23.621 -10.003 27.685 1.00 86.38 90 ASP A C 1
ATOM 675 O O . ASP A 1 90 ? -22.814 -9.202 28.168 1.00 86.38 90 ASP A O 1
ATOM 679 N N . THR A 1 91 ? -23.361 -10.640 26.538 1.00 89.12 91 THR A N 1
ATOM 680 C CA . THR A 1 91 ? -22.097 -10.478 25.815 1.00 89.12 91 THR A CA 1
ATOM 681 C C . THR A 1 91 ? -22.091 -9.197 24.997 1.00 89.12 91 THR A C 1
ATOM 683 O O . THR A 1 91 ? -22.909 -8.983 24.105 1.00 89.12 91 THR A O 1
ATOM 686 N N . THR A 1 92 ? -21.096 -8.357 25.261 1.00 87.81 92 THR A N 1
ATOM 687 C CA . THR A 1 92 ? -20.854 -7.105 24.548 1.00 87.81 92 THR A CA 1
ATOM 688 C C . THR A 1 92 ? -19.596 -7.227 23.693 1.00 87.81 92 THR A C 1
ATOM 690 O O . THR A 1 92 ? -18.542 -7.646 24.171 1.00 87.81 92 THR A O 1
ATOM 693 N N . VAL A 1 93 ? -19.682 -6.838 22.419 1.00 87.56 93 VAL A N 1
ATOM 694 C CA . VAL A 1 93 ? -18.521 -6.765 21.518 1.00 87.56 93 VAL A CA 1
ATOM 695 C C . VAL A 1 93 ? -17.782 -5.451 21.755 1.00 87.56 93 VAL A C 1
ATOM 697 O O . VAL A 1 93 ? -18.347 -4.376 21.555 1.00 87.56 93 VAL A O 1
ATOM 700 N N . VAL A 1 94 ? -16.514 -5.536 22.154 1.00 87.25 94 VAL A N 1
ATOM 701 C CA . VAL A 1 94 ? -15.650 -4.371 22.401 1.00 87.25 94 VAL A CA 1
ATOM 702 C C . VAL A 1 94 ? -14.870 -3.984 21.144 1.00 87.25 94 VAL A C 1
ATOM 704 O O . VAL A 1 94 ? -14.708 -2.800 20.856 1.00 87.25 94 VAL A O 1
ATOM 707 N N . LEU A 1 95 ? -14.429 -4.973 20.361 1.00 86.81 95 LEU A N 1
ATOM 708 C CA . LEU A 1 95 ? -13.706 -4.769 19.104 1.00 86.81 95 LEU A CA 1
ATOM 709 C C . LEU A 1 95 ? -14.195 -5.758 18.038 1.00 86.81 95 LEU A C 1
ATOM 711 O O . LEU A 1 95 ? -14.435 -6.924 18.342 1.00 86.81 95 LEU A O 1
ATOM 715 N N . GLY A 1 96 ? -14.290 -5.316 16.782 1.00 83.75 96 GLY A N 1
ATOM 716 C CA . GLY A 1 96 ? -14.771 -6.130 15.656 1.00 83.75 96 GLY A CA 1
ATOM 717 C C . GLY A 1 96 ? -16.298 -6.153 15.513 1.00 83.75 96 GLY A C 1
ATOM 718 O O . GLY A 1 96 ? -17.008 -5.378 16.157 1.00 83.75 96 GLY A O 1
ATOM 719 N N . GLY A 1 97 ? -16.810 -7.013 14.627 1.00 79.44 97 GLY A N 1
ATOM 720 C CA . GLY A 1 97 ? -18.250 -7.136 14.343 1.00 79.44 97 GLY A CA 1
ATOM 721 C C . GLY A 1 97 ? -18.868 -5.929 13.619 1.00 79.44 97 GLY A C 1
ATOM 722 O O . GLY A 1 97 ? -20.087 -5.756 13.623 1.00 79.44 97 GLY A O 1
ATOM 723 N N . LYS A 1 98 ? -18.036 -5.065 13.029 1.00 77.69 98 LYS A N 1
ATOM 724 C CA . LYS A 1 98 ? -18.414 -3.862 12.269 1.00 77.69 98 LYS A CA 1
ATOM 725 C C . LYS A 1 98 ? -17.562 -3.796 11.001 1.00 77.69 98 LYS A C 1
ATOM 727 O O . LYS A 1 98 ? -16.599 -4.535 10.872 1.00 77.69 98 LYS A O 1
ATOM 732 N N . GLN A 1 99 ? -17.928 -2.951 10.042 1.00 77.88 99 GLN A N 1
ATOM 733 C CA . GLN A 1 99 ? -17.140 -2.793 8.814 1.00 77.88 99 GLN A CA 1
ATOM 734 C C . GLN A 1 99 ? -15.747 -2.233 9.124 1.00 77.88 99 GLN A C 1
ATOM 736 O O . GLN A 1 99 ? -15.626 -1.273 9.889 1.00 77.88 99 GLN A O 1
ATOM 741 N N . ASP A 1 100 ? -14.721 -2.817 8.503 1.00 80.62 100 ASP A N 1
ATOM 742 C CA . ASP A 1 100 ? -13.358 -2.302 8.575 1.00 80.62 100 ASP A CA 1
ATOM 743 C C . ASP A 1 100 ? -13.239 -1.101 7.643 1.00 80.62 100 ASP A C 1
ATOM 745 O O . ASP A 1 100 ? -13.341 -1.227 6.417 1.00 80.62 100 ASP A O 1
ATOM 749 N N . VAL A 1 101 ? -13.020 0.068 8.242 1.00 77.75 101 VAL A N 1
ATOM 750 C CA . VAL A 1 101 ? -12.863 1.323 7.509 1.00 77.75 101 VAL A CA 1
ATOM 751 C C . VAL A 1 101 ? -11.446 1.420 6.961 1.00 77.75 101 VAL A C 1
ATOM 753 O O . VAL A 1 101 ? -10.476 1.422 7.724 1.00 77.75 101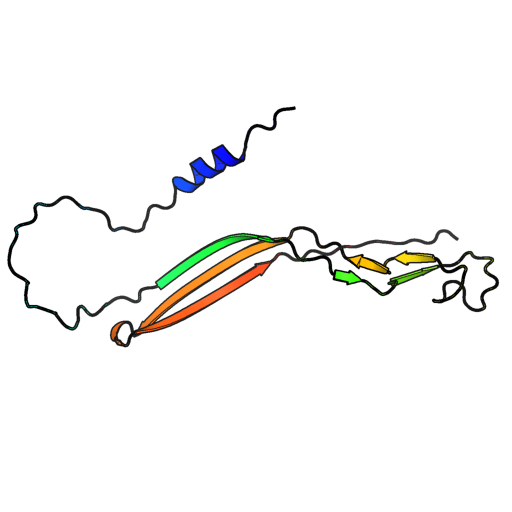 VAL A O 1
ATOM 756 N N . HIS A 1 102 ? -11.325 1.552 5.643 1.00 83.50 102 HIS A N 1
ATOM 757 C CA . HIS A 1 102 ? -10.037 1.703 4.972 1.00 83.50 102 HIS A CA 1
ATOM 758 C C . HIS A 1 102 ? -9.802 3.177 4.616 1.00 83.50 102 HIS A C 1
ATOM 760 O O . HIS A 1 102 ? -10.478 3.718 3.737 1.00 83.50 102 HIS A O 1
ATOM 766 N N . PRO A 1 103 ? -8.844 3.868 5.261 1.00 84.44 103 PRO A N 1
ATOM 767 C CA . PRO A 1 103 ? -8.543 5.249 4.907 1.00 84.44 103 PRO A CA 1
ATOM 768 C C . PRO A 1 103 ? -7.940 5.341 3.499 1.00 84.44 103 PRO A C 1
ATOM 770 O O . PRO A 1 103 ? -7.409 4.366 2.963 1.00 84.44 103 PRO A O 1
ATOM 773 N N . ALA A 1 104 ? -7.985 6.543 2.918 1.00 87.94 104 ALA A N 1
ATOM 774 C CA . ALA A 1 104 ? -7.346 6.816 1.635 1.00 87.94 104 ALA A CA 1
ATOM 775 C C . ALA A 1 104 ? -5.843 6.495 1.704 1.00 87.94 104 ALA A C 1
ATOM 777 O O . ALA A 1 104 ? -5.138 6.960 2.603 1.00 87.94 104 ALA A O 1
ATOM 778 N N . GLN A 1 105 ? -5.360 5.712 0.743 1.00 91.44 105 GLN A N 1
ATOM 779 C CA . GLN A 1 105 ? -3.964 5.307 0.642 1.00 91.44 105 GLN A CA 1
ATOM 780 C C . GLN A 1 105 ? -3.265 6.146 -0.421 1.00 91.44 105 GLN A C 1
ATOM 782 O O . GLN A 1 105 ? -3.780 6.346 -1.519 1.00 91.44 105 GLN A O 1
ATOM 787 N N . LEU A 1 106 ? -2.076 6.638 -0.086 1.00 92.94 106 LEU A N 1
ATOM 788 C CA . LEU A 1 106 ? -1.194 7.283 -1.051 1.00 92.94 106 LEU A CA 1
ATOM 789 C C . LEU A 1 106 ? -0.358 6.221 -1.755 1.00 92.94 10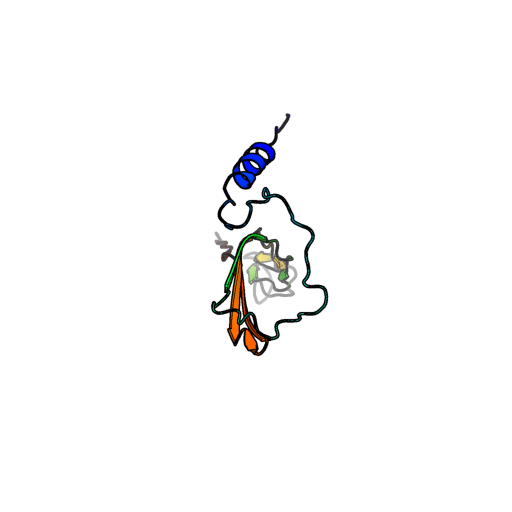6 LEU A C 1
ATOM 791 O O . LEU A 1 106 ? 0.043 5.235 -1.134 1.00 92.94 106 LEU A O 1
ATOM 795 N N . GLY A 1 107 ? -0.068 6.427 -3.031 1.00 94.69 107 GLY A N 1
ATOM 796 C CA . GLY A 1 107 ? 0.680 5.467 -3.824 1.00 94.69 107 GLY A CA 1
ATOM 797 C C . GLY A 1 107 ? 1.172 6.037 -5.142 1.00 94.69 107 GLY A C 1
ATOM 798 O O . GLY A 1 107 ? 1.170 7.249 -5.355 1.00 94.69 107 GLY A O 1
ATOM 799 N N . GLY A 1 108 ? 1.578 5.149 -6.039 1.00 95.25 108 GLY A N 1
ATOM 800 C CA . GLY A 1 108 ? 1.960 5.521 -7.389 1.00 95.25 108 GLY A CA 1
ATOM 801 C C . GLY A 1 108 ? 1.798 4.384 -8.384 1.00 95.25 108 GLY A C 1
ATOM 802 O O . GLY A 1 108 ? 1.745 3.211 -8.009 1.00 95.25 108 GLY A O 1
ATOM 803 N N . ARG A 1 109 ? 1.708 4.748 -9.661 1.00 95.50 109 ARG A N 1
ATOM 804 C CA . ARG A 1 109 ? 1.723 3.811 -10.785 1.00 95.50 109 ARG A CA 1
ATOM 805 C C . ARG A 1 109 ? 2.904 4.133 -11.682 1.00 95.50 109 ARG A C 1
ATOM 807 O O . ARG A 1 109 ? 3.164 5.300 -11.958 1.00 95.50 109 ARG A O 1
ATOM 814 N N . PHE A 1 110 ? 3.609 3.098 -12.112 1.00 96.19 110 PHE A N 1
ATOM 815 C CA . PHE A 1 110 ? 4.800 3.208 -12.938 1.00 96.19 110 PHE A CA 1
ATOM 816 C C . PHE A 1 110 ? 4.652 2.317 -14.160 1.00 96.19 110 PHE A C 1
ATOM 818 O O . PHE A 1 110 ? 4.262 1.157 -14.030 1.00 96.19 110 PHE A O 1
ATOM 825 N N . THR A 1 111 ? 5.000 2.858 -15.321 1.00 96.25 111 THR A N 1
ATOM 826 C CA . THR A 1 111 ? 5.085 2.105 -16.575 1.00 96.25 111 THR A CA 1
ATOM 827 C C . THR A 1 111 ? 6.500 2.233 -17.104 1.00 96.25 111 THR A C 1
ATOM 829 O O . THR A 1 111 ? 7.059 3.330 -17.084 1.00 96.25 111 THR A O 1
ATOM 832 N N . LEU A 1 112 ? 7.080 1.137 -17.578 1.00 95.06 112 LEU A N 1
ATOM 833 C CA . LEU A 1 112 ? 8.370 1.121 -18.259 1.00 95.06 112 LEU A CA 1
ATOM 834 C C . LEU A 1 112 ? 8.289 0.147 -19.426 1.00 95.06 112 LEU A C 1
ATOM 836 O O . LEU A 1 112 ? 7.986 -1.024 -19.217 1.00 95.06 112 LEU A O 1
ATOM 840 N N . GLY A 1 113 ? 8.602 0.597 -20.631 1.00 92.75 113 GLY A N 1
ATOM 841 C CA . GLY A 1 113 ? 8.622 -0.270 -21.796 1.00 92.75 113 GLY A CA 1
ATOM 842 C C . GLY A 1 113 ? 9.671 0.128 -22.817 1.00 92.75 113 GLY A C 1
ATOM 843 O O . GLY A 1 113 ? 10.303 1.181 -22.724 1.00 92.75 113 GLY A O 1
ATOM 844 N N . GLY A 1 114 ? 9.889 -0.758 -23.777 1.00 89.12 114 GLY A N 1
ATOM 845 C CA . GLY A 1 114 ? 10.836 -0.550 -24.859 1.00 89.12 114 GLY A CA 1
ATOM 846 C C . GLY A 1 114 ? 10.728 -1.618 -25.935 1.00 89.12 114 GLY A C 1
ATOM 847 O O . GLY A 1 114 ? 10.218 -2.717 -25.703 1.00 89.12 114 GLY A O 1
ATOM 848 N N . TRP A 1 115 ? 11.230 -1.300 -27.122 1.00 86.81 115 TRP A N 1
ATOM 849 C CA . TRP A 1 115 ? 11.376 -2.275 -28.203 1.00 86.81 115 TRP A CA 1
ATOM 850 C C . TRP A 1 115 ? 12.664 -3.087 -28.002 1.00 86.81 115 TRP A C 1
ATOM 852 O O . TRP A 1 115 ? 13.735 -2.507 -27.835 1.00 86.81 115 TRP A O 1
ATOM 862 N N . LEU A 1 116 ? 12.560 -4.421 -28.014 1.00 80.81 116 LEU A N 1
ATOM 863 C CA . LEU A 1 116 ? 13.706 -5.339 -27.920 1.00 80.81 116 LEU A CA 1
ATOM 864 C C . LEU A 1 116 ? 14.335 -5.601 -29.290 1.00 80.81 116 LEU A C 1
ATOM 866 O O . LEU A 1 116 ? 15.551 -5.699 -29.400 1.00 80.81 116 LEU A O 1
ATOM 870 N N . ALA A 1 117 ? 13.489 -5.710 -30.312 1.00 75.00 117 ALA A N 1
ATOM 871 C CA . ALA A 1 117 ? 13.873 -5.853 -31.709 1.00 75.00 117 ALA A CA 1
ATOM 872 C C . ALA A 1 117 ? 12.926 -4.965 -32.535 1.00 75.00 117 ALA A C 1
ATOM 874 O O . ALA A 1 117 ? 11.843 -5.413 -32.940 1.00 75.00 117 ALA A O 1
ATOM 875 N N . PRO A 1 118 ? 13.261 -3.669 -32.688 1.00 68.06 118 PRO A N 1
ATOM 876 C CA . PRO A 1 118 ? 12.435 -2.696 -33.403 1.00 68.06 118 PRO A CA 1
ATOM 877 C C . PRO A 1 118 ? 12.101 -3.120 -34.839 1.00 68.06 118 PRO A C 1
ATOM 879 O O . PRO A 1 118 ? 11.008 -2.837 -35.326 1.00 68.06 118 PRO A O 1
ATOM 882 N N . GLU A 1 119 ? 13.018 -3.826 -35.497 1.00 74.38 119 GLU A N 1
ATOM 883 C CA . GLU A 1 119 ? 12.891 -4.345 -36.858 1.00 74.38 119 GLU A CA 1
ATOM 884 C C . GLU A 1 119 ? 11.919 -5.525 -36.976 1.00 74.38 119 GLU A C 1
ATOM 886 O O . GLU A 1 119 ? 11.290 -5.701 -38.018 1.00 74.38 119 GLU A O 1
ATOM 891 N N . SER A 1 120 ? 11.752 -6.309 -35.908 1.00 73.00 120 SER A N 1
ATOM 892 C CA . SER A 1 120 ? 10.820 -7.440 -35.865 1.00 73.00 120 SER A CA 1
ATOM 893 C C . SER A 1 120 ? 9.521 -7.114 -35.120 1.00 73.00 120 SER A C 1
ATOM 895 O O . SER A 1 120 ? 8.692 -8.001 -34.926 1.00 73.00 120 SER A O 1
ATOM 897 N N . GLY A 1 121 ? 9.345 -5.866 -34.666 1.00 79.00 121 GLY A N 1
ATOM 898 C CA . GLY A 1 121 ? 8.143 -5.403 -33.967 1.00 79.00 121 GLY A CA 1
ATOM 899 C C . GLY A 1 121 ? 7.934 -6.014 -32.578 1.00 79.00 121 GLY A C 1
ATOM 900 O O . GLY A 1 121 ? 6.797 -6.107 -32.119 1.00 79.00 121 GLY A O 1
ATOM 901 N N . VAL A 1 122 ? 9.002 -6.456 -31.904 1.00 84.19 122 VAL A N 1
ATOM 902 C CA . VAL A 1 122 ? 8.911 -7.080 -30.572 1.00 84.19 122 VAL A CA 1
ATOM 903 C C . VAL A 1 122 ? 9.312 -6.081 -29.493 1.00 84.19 122 VAL A C 1
ATOM 905 O O . VAL A 1 122 ? 10.418 -5.538 -29.514 1.00 84.19 122 VAL A O 1
ATOM 908 N N . GLY A 1 123 ? 8.422 -5.856 -28.527 1.00 89.12 123 GLY A N 1
ATOM 909 C CA . GLY A 1 123 ? 8.633 -4.955 -27.396 1.00 89.12 123 GLY A CA 1
ATOM 910 C C . GLY A 1 123 ? 8.110 -5.535 -26.089 1.00 89.12 123 GLY A C 1
ATOM 911 O O . GLY A 1 123 ? 7.331 -6.489 -26.081 1.00 89.12 123 GLY A O 1
ATOM 912 N N . VAL A 1 124 ? 8.568 -4.959 -24.984 1.00 93.62 124 VAL A N 1
ATOM 913 C CA . VAL A 1 124 ? 8.169 -5.334 -23.625 1.00 93.62 124 VAL A CA 1
ATOM 914 C C . VAL A 1 124 ? 7.690 -4.109 -22.870 1.00 93.62 124 VAL A C 1
ATOM 916 O O . VAL A 1 124 ? 8.210 -3.012 -23.056 1.00 93.62 124 VAL A O 1
ATOM 919 N N . GLU A 1 125 ? 6.717 -4.313 -21.991 1.00 95.50 125 GLU A N 1
ATOM 920 C CA . GLU A 1 125 ? 6.236 -3.297 -21.066 1.00 95.50 125 GLU A CA 1
ATOM 921 C C . GLU A 1 125 ? 5.999 -3.926 -19.692 1.00 95.50 125 GLU A C 1
ATOM 923 O O . GLU A 1 125 ? 5.434 -5.015 -19.572 1.00 95.50 125 GLU A O 1
ATOM 928 N N . ALA A 1 126 ? 6.438 -3.227 -18.654 1.00 96.81 126 ALA A N 1
ATOM 929 C CA . ALA A 1 126 ? 6.211 -3.543 -17.261 1.00 96.81 126 ALA A CA 1
ATOM 930 C C . ALA A 1 126 ? 5.362 -2.440 -16.625 1.00 96.81 126 ALA A C 1
ATOM 932 O O . ALA A 1 126 ? 5.642 -1.251 -16.777 1.00 96.81 126 ALA A O 1
ATOM 933 N N . ASN A 1 127 ? 4.348 -2.856 -15.871 1.00 96.75 127 ASN A N 1
ATOM 934 C CA . ASN A 1 127 ? 3.452 -1.979 -15.130 1.00 96.75 127 ASN A CA 1
ATOM 935 C C . ASN A 1 127 ? 3.517 -2.330 -13.640 1.00 96.75 127 ASN A C 1
ATOM 937 O O . ASN A 1 127 ? 3.403 -3.501 -13.272 1.00 96.75 127 ASN A O 1
ATOM 941 N N . LEU A 1 128 ? 3.677 -1.323 -12.780 1.00 96.25 128 LEU A N 1
ATOM 942 C CA . LEU A 1 128 ? 3.741 -1.481 -11.329 1.00 96.25 128 LEU A CA 1
ATOM 943 C C . LEU A 1 128 ? 2.767 -0.523 -10.642 1.00 96.25 128 LEU A C 1
ATOM 945 O O . LEU A 1 128 ? 2.795 0.680 -10.886 1.00 96.25 128 LEU A O 1
ATOM 949 N N . LEU A 1 129 ? 1.954 -1.057 -9.731 1.00 94.81 129 LEU A N 1
ATOM 950 C CA . LEU A 1 129 ? 1.126 -0.284 -8.809 1.00 94.81 129 LEU A CA 1
ATOM 951 C C . LEU A 1 129 ? 1.694 -0.423 -7.394 1.00 94.81 129 LEU A C 1
ATOM 953 O O . LEU A 1 129 ? 1.840 -1.535 -6.887 1.00 94.81 129 LEU A O 1
ATOM 957 N N . PHE A 1 130 ? 1.982 0.701 -6.749 1.00 92.56 130 PHE A N 1
ATOM 958 C CA . PHE A 1 130 ? 2.450 0.768 -5.370 1.00 92.56 130 PHE A CA 1
ATOM 959 C C . PHE A 1 130 ? 1.444 1.540 -4.511 1.00 92.56 130 PHE A C 1
ATOM 961 O O . PHE A 1 130 ? 1.016 2.626 -4.893 1.00 92.56 130 PHE A O 1
ATOM 968 N N . LEU A 1 131 ? 1.102 1.010 -3.336 1.00 92.12 131 LEU A N 1
ATOM 969 C CA . LEU A 1 131 ? 0.253 1.665 -2.338 1.00 92.12 131 LEU A CA 1
ATOM 970 C C . LEU A 1 131 ? 0.944 1.629 -0.970 1.00 92.12 131 LEU A C 1
ATOM 972 O O . LEU A 1 131 ? 1.588 0.641 -0.611 1.00 92.12 131 LEU A O 1
ATOM 976 N N . SER A 1 132 ? 0.802 2.704 -0.199 1.00 86.38 132 SER A N 1
ATOM 977 C CA . SER A 1 132 ? 1.306 2.785 1.170 1.00 86.38 132 SER A CA 1
ATOM 978 C C . SER A 1 132 ? 0.494 1.898 2.112 1.00 86.38 132 SER A C 1
ATOM 980 O O . SER A 1 132 ? -0.732 1.824 2.024 1.00 86.38 132 SER A O 1
ATOM 982 N N . LYS A 1 133 ? 1.176 1.265 3.070 1.00 83.69 133 LYS A N 1
ATOM 983 C CA . LYS A 1 133 ? 0.516 0.479 4.114 1.00 83.69 133 LYS A CA 1
ATOM 984 C C . LYS A 1 133 ? -0.197 1.404 5.097 1.00 83.69 133 LYS A C 1
ATOM 986 O O . LYS A 1 133 ? 0.379 2.379 5.573 1.00 83.69 133 LYS A O 1
ATOM 991 N N . SER A 1 134 ? -1.419 1.036 5.463 1.00 78.00 134 SER A N 1
ATOM 992 C CA . SER A 1 134 ? -2.145 1.632 6.581 1.00 78.00 134 SER A CA 1
ATOM 993 C C . SER A 1 134 ? -2.372 0.566 7.650 1.00 78.00 134 SER A C 1
ATOM 995 O O . SER A 1 134 ? -2.814 -0.535 7.328 1.00 78.00 134 SER A O 1
ATOM 997 N N . THR A 1 135 ? -2.039 0.880 8.904 1.00 79.75 135 THR A N 1
ATOM 998 C CA . THR A 1 135 ? -2.269 -0.001 10.056 1.00 79.75 135 THR A CA 1
ATOM 999 C C . THR A 1 135 ? -3.125 0.740 11.069 1.00 79.75 135 THR A C 1
ATOM 1001 O O . THR A 1 135 ? -2.756 1.829 11.507 1.00 79.75 135 THR A O 1
ATOM 1004 N N . VAL A 1 136 ? -4.238 0.131 11.472 1.00 77.19 136 VAL A N 1
ATOM 1005 C CA . VAL A 1 136 ? -5.082 0.628 12.562 1.00 77.19 136 VAL A CA 1
ATOM 1006 C C . VAL A 1 136 ? -4.726 -0.145 13.828 1.00 77.19 136 VAL A C 1
ATOM 1008 O O . VAL A 1 136 ? -4.740 -1.373 13.827 1.00 77.19 136 VAL A O 1
ATOM 1011 N N . SER A 1 137 ? -4.378 0.572 14.898 1.00 80.62 137 SER A N 1
ATOM 1012 C CA . SER A 1 137 ? -4.108 -0.012 16.215 1.00 80.62 137 SER A CA 1
ATOM 1013 C C . SER A 1 137 ? -5.104 0.538 17.225 1.00 80.62 137 SER A C 1
ATOM 1015 O O . SER A 1 137 ? -5.371 1.740 17.253 1.00 80.62 137 SER A O 1
ATOM 1017 N N . THR A 1 138 ? -5.685 -0.338 18.037 1.00 83.12 138 THR A N 1
ATOM 1018 C CA . THR A 1 138 ? -6.616 0.027 19.107 1.00 83.12 138 THR A CA 1
ATOM 1019 C C . THR A 1 138 ? -6.269 -0.787 20.342 1.00 83.12 138 THR A C 1
ATOM 1021 O O . THR A 1 138 ? -6.241 -2.014 20.288 1.00 83.12 138 THR A O 1
ATOM 1024 N N . THR A 1 139 ? -6.000 -0.099 21.450 1.00 84.69 139 THR A N 1
ATOM 1025 C CA . THR A 1 139 ? -5.759 -0.724 22.754 1.00 84.69 139 THR A CA 1
ATOM 1026 C C . THR A 1 139 ? -7.050 -0.700 23.555 1.00 84.69 139 THR A C 1
ATOM 1028 O O . THR A 1 139 ? -7.668 0.354 23.701 1.00 84.69 139 THR A O 1
ATOM 1031 N N . VAL A 1 140 ? -7.437 -1.856 24.084 1.00 82.38 140 VAL A N 1
ATOM 1032 C CA . VAL A 1 140 ? -8.576 -2.007 24.989 1.00 82.38 140 VAL A CA 1
ATOM 1033 C C . VAL A 1 140 ? -8.029 -2.435 26.342 1.00 82.38 140 VAL A C 1
ATOM 1035 O O . VAL A 1 140 ? -7.309 -3.429 26.425 1.00 82.38 140 VAL A O 1
ATOM 1038 N N . THR A 1 141 ? -8.372 -1.685 27.385 1.00 82.44 141 THR A N 1
ATOM 1039 C CA . THR A 1 141 ? -8.026 -2.013 28.769 1.00 82.44 141 THR A CA 1
ATOM 1040 C C . THR A 1 141 ? -9.312 -2.212 29.547 1.00 82.44 141 THR A C 1
ATOM 1042 O O . THR A 1 141 ? -10.202 -1.365 29.488 1.00 82.44 141 THR A O 1
ATOM 1045 N N . ASP A 1 142 ? -9.389 -3.321 30.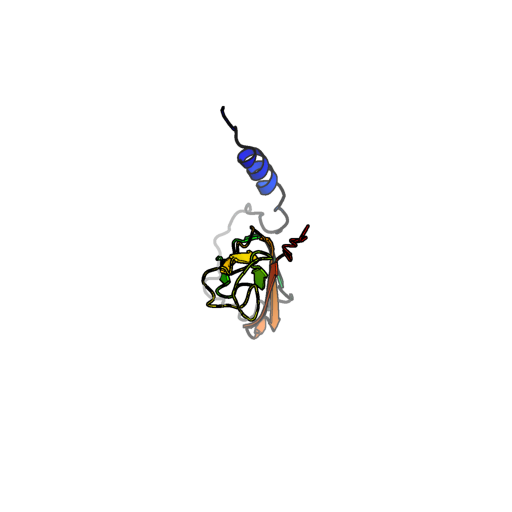272 1.00 75.44 142 ASP A N 1
ATOM 1046 C CA . ASP A 1 142 ? -10.431 -3.563 31.260 1.00 75.44 142 ASP A CA 1
ATOM 1047 C C . ASP A 1 142 ? -9.969 -3.039 32.626 1.00 75.44 142 ASP A C 1
ATOM 1049 O O . ASP A 1 142 ? -8.815 -3.245 33.010 1.00 75.44 142 ASP A O 1
ATOM 1053 N N . ILE A 1 143 ? -10.843 -2.318 33.326 1.00 72.75 143 ILE A N 1
ATOM 1054 C CA . ILE A 1 143 ? -10.535 -1.709 34.632 1.00 72.75 143 ILE A CA 1
ATOM 1055 C C . ILE A 1 143 ? -11.099 -2.502 35.817 1.00 72.75 143 ILE A C 1
ATOM 1057 O O . ILE A 1 143 ? -10.774 -2.150 36.953 1.00 72.75 143 ILE A O 1
ATOM 1061 N N . GLY A 1 144 ? -11.840 -3.589 35.558 1.00 58.19 144 GLY A N 1
ATOM 1062 C CA . GLY A 1 144 ? -12.512 -4.388 36.587 1.00 58.19 144 GLY A CA 1
ATOM 1063 C C . GLY A 1 144 ? -13.807 -3.763 37.090 1.00 58.19 144 GLY A C 1
ATOM 1064 O O . GLY A 1 144 ? -13.836 -2.534 37.325 1.00 58.19 144 GLY A O 1
#

Foldseek 3Di:
DDDDDPPVVVVVVVVPPPPDPPDDDPDDDDDPDDDPDDPPLDPPPPDWDKDKDKDKDWDADDWDQQQDQPDKAFDPPDPDPDGQDPPDPRIDRPGTNGTHGDDTWIWMKMKIKTAPRVSVVHMDMDIDTTTDDDDDDDDDDDPD

Secondary structure (DSSP, 8-state):
-----HHHHHHHHHTTS------------------SS---TT----S--EEEEEEEEEE-PPPEE--SEEEEE--TT--SSSTT-TT-TT-EEEEESSEE--PPEEEEEEEEEEEEEGGGTEEEEEEEEEE-------------